Protein AF-A0A9X3AHQ9-F1 (afdb_monomer_lite)

Foldseek 3Di:
DQPVQAPPVRHGDPVNVVVCVPVVVVVVVVLVVVPDVSVVVVVVVVVVVVVVVVVVVD

Structure (mmCIF, N/CA/C/O backbone):
data_AF-A0A9X3AHQ9-F1
#
_entry.id   AF-A0A9X3AHQ9-F1
#
loop_
_atom_site.group_PDB
_atom_site.id
_atom_site.type_symbol
_atom_site.label_atom_id
_atom_site.label_alt_id
_atom_site.label_comp_id
_atom_site.label_asym_id
_atom_site.label_entity_id
_atom_site.label_seq_id
_atom_site.pdbx_PDB_ins_code
_atom_site.Cartn_x
_atom_site.Cartn_y
_atom_site.Cartn_z
_atom_site.occupancy
_atom_site.B_iso_or_equiv
_atom_site.auth_seq_id
_atom_site.auth_comp_id
_atom_site.auth_asym_id
_atom_site.auth_atom_id
_atom_site.pdbx_PDB_model_num
ATOM 1 N N . MET A 1 1 ? -15.837 -1.645 10.537 1.00 53.09 1 MET A N 1
ATOM 2 C CA . MET A 1 1 ? -14.425 -1.682 10.080 1.00 53.09 1 MET A CA 1
ATOM 3 C C . MET A 1 1 ? -13.477 -0.854 10.955 1.00 53.09 1 MET A C 1
ATOM 5 O O . MET A 1 1 ? -12.403 -1.340 11.268 1.00 53.09 1 MET A O 1
ATOM 9 N N . ARG A 1 2 ? -13.868 0.339 11.433 1.00 55.88 2 ARG A N 1
ATOM 10 C CA . ARG A 1 2 ? -13.005 1.238 12.231 1.00 55.88 2 ARG A CA 1
ATOM 11 C C . ARG A 1 2 ? -12.479 0.659 13.566 1.00 55.88 2 ARG A C 1
ATOM 13 O O . ARG A 1 2 ? -11.345 0.931 13.927 1.00 55.88 2 ARG A O 1
ATOM 20 N N . ARG A 1 3 ? -13.249 -0.207 14.242 1.00 58.94 3 ARG A N 1
ATOM 21 C CA . ARG A 1 3 ? -12.861 -0.857 15.519 1.00 58.94 3 ARG A CA 1
ATOM 22 C C . ARG A 1 3 ? -11.720 -1.882 15.418 1.00 58.94 3 ARG A C 1
ATOM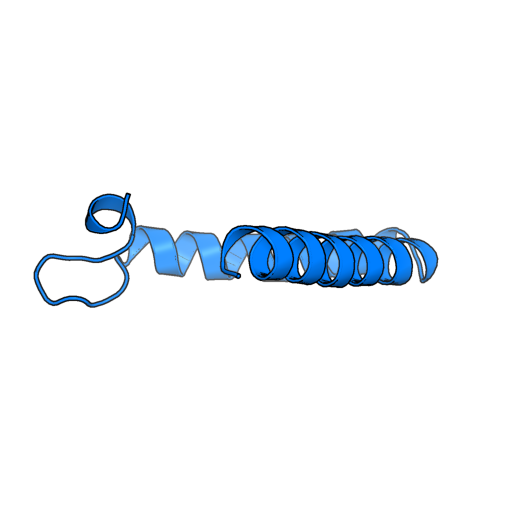 24 O O . ARG A 1 3 ? -11.148 -2.240 16.435 1.00 58.94 3 ARG A O 1
ATOM 31 N N . PHE A 1 4 ? -11.410 -2.385 14.222 1.00 61.59 4 PHE A N 1
ATOM 32 C CA . PHE A 1 4 ? -10.305 -3.341 14.050 1.00 61.59 4 PHE A CA 1
ATOM 33 C C . PHE A 1 4 ? -8.950 -2.645 13.907 1.00 61.59 4 PHE A C 1
ATOM 35 O O . PHE A 1 4 ? -7.920 -3.224 14.240 1.00 61.59 4 PHE A O 1
ATOM 42 N N . LEU A 1 5 ? -8.965 -1.407 13.411 1.00 60.66 5 LEU A N 1
ATOM 43 C CA . LEU A 1 5 ? -7.767 -0.637 13.090 1.00 60.66 5 LEU A CA 1
ATOM 44 C C . LEU A 1 5 ? -7.353 0.284 14.240 1.00 60.66 5 LEU A C 1
ATOM 46 O O . LEU A 1 5 ? -6.163 0.467 14.484 1.00 60.66 5 LEU A O 1
ATOM 50 N N . PHE A 1 6 ? -8.333 0.825 14.960 1.00 68.88 6 PHE A N 1
ATOM 51 C CA . PHE A 1 6 ? -8.128 1.795 16.026 1.00 68.88 6 PHE A CA 1
ATOM 52 C C . PHE A 1 6 ? -8.541 1.200 17.369 1.00 68.88 6 PHE A C 1
ATOM 54 O O . PHE A 1 6 ? -9.550 0.498 17.462 1.00 68.88 6 PHE A O 1
ATOM 61 N N . ASP A 1 7 ? -7.729 1.456 18.386 1.00 72.62 7 ASP A N 1
ATOM 62 C CA . ASP A 1 7 ? -8.030 1.138 19.769 1.00 72.62 7 ASP A CA 1
ATOM 63 C C . ASP A 1 7 ? -9.128 2.060 20.317 1.00 72.62 7 ASP A C 1
ATOM 65 O O . ASP A 1 7 ? -9.556 3.010 19.654 1.00 72.62 7 ASP A O 1
ATOM 69 N N . SER A 1 8 ? -9.597 1.773 21.528 1.00 69.31 8 SER A N 1
ATOM 70 C CA . SER A 1 8 ? -10.702 2.506 22.169 1.00 69.31 8 SER A CA 1
ATOM 71 C C . SER A 1 8 ? -10.412 4.006 22.333 1.00 69.31 8 SER A C 1
ATOM 73 O O . SER A 1 8 ? -11.338 4.811 22.266 1.00 69.31 8 SER A O 1
ATOM 75 N N . ASP A 1 9 ? -9.132 4.378 22.427 1.00 75.50 9 ASP A N 1
ATOM 76 C CA . ASP A 1 9 ? -8.645 5.763 22.506 1.00 75.50 9 ASP A CA 1
ATOM 77 C C . ASP A 1 9 ? -8.518 6.456 21.134 1.00 75.50 9 ASP A C 1
ATOM 79 O O . ASP A 1 9 ? -8.032 7.579 21.027 1.00 75.50 9 ASP A O 1
ATOM 83 N N . GLY A 1 10 ? -8.919 5.789 20.046 1.00 70.88 10 GLY A N 1
ATOM 84 C CA . GLY A 1 10 ? -8.818 6.316 18.682 1.00 70.88 10 GLY A CA 1
ATOM 85 C C . GLY A 1 10 ? -7.410 6.259 18.080 1.00 70.88 10 GLY A C 1
ATOM 86 O O . GLY A 1 10 ? -7.221 6.687 16.941 1.00 70.88 10 GLY A O 1
ATOM 87 N N . VAL A 1 11 ? -6.435 5.699 18.800 1.00 78.12 11 VAL A N 1
ATOM 88 C CA . VAL A 1 11 ? -5.060 5.465 18.329 1.00 78.12 11 VAL A CA 1
ATOM 89 C C . VAL A 1 11 ? -4.998 4.176 17.509 1.00 78.12 11 VAL A C 1
ATOM 91 O O . VAL A 1 11 ? -5.722 3.225 17.785 1.00 78.12 11 VAL A O 1
ATOM 94 N N . LEU A 1 12 ? -4.149 4.117 16.481 1.00 76.12 12 LEU A N 1
ATOM 95 C CA . LEU A 1 12 ? -3.914 2.882 15.724 1.00 76.12 12 LEU A CA 1
ATOM 96 C C . LEU A 1 12 ? -3.444 1.763 16.656 1.00 76.12 12 LEU A C 1
ATOM 98 O O . LEU A 1 12 ? -2.517 1.949 17.443 1.00 76.12 12 LEU A O 1
ATOM 102 N N . ARG A 1 13 ? -4.061 0.584 16.539 1.00 81.00 13 ARG A N 1
ATOM 103 C CA . ARG A 1 13 ? -3.677 -0.561 17.366 1.00 81.00 13 ARG A CA 1
ATOM 104 C C . ARG A 1 13 ? -2.199 -0.901 17.132 1.00 81.00 13 ARG A C 1
ATOM 106 O O . ARG A 1 13 ? -1.779 -0.947 15.972 1.00 81.00 13 ARG A O 1
ATOM 113 N N . PRO A 1 14 ? -1.431 -1.245 18.179 1.00 78.00 14 PRO A N 1
ATOM 114 C CA . PRO A 1 14 ? -0.011 -1.577 18.046 1.00 78.00 14 PRO A CA 1
ATOM 115 C C . PRO A 1 14 ? 0.258 -2.680 17.012 1.00 78.00 14 PRO A C 1
ATOM 117 O O . PRO A 1 14 ? 1.183 -2.577 16.216 1.00 78.00 14 PRO A O 1
ATOM 120 N N . ILE A 1 15 ? -0.611 -3.696 16.954 1.00 76.94 15 ILE A N 1
ATOM 121 C CA . ILE A 1 15 ? -0.547 -4.777 15.954 1.00 76.94 15 ILE A CA 1
ATOM 122 C C . ILE A 1 15 ? -0.655 -4.246 14.519 1.00 76.94 15 ILE A C 1
ATOM 124 O O . ILE A 1 15 ? 0.049 -4.714 13.630 1.00 76.94 15 ILE A O 1
ATOM 128 N N . VAL A 1 16 ? -1.519 -3.259 14.289 1.00 80.88 16 VAL A N 1
ATOM 129 C CA . VAL A 1 16 ? -1.730 -2.666 12.963 1.00 80.88 16 VAL A CA 1
ATOM 130 C C . VAL A 1 16 ? -0.538 -1.791 12.583 1.00 80.88 16 VAL A C 1
ATOM 132 O O . VAL A 1 16 ? -0.096 -1.831 11.438 1.00 80.88 16 VAL A O 1
ATOM 135 N N . LEU A 1 17 ? 0.030 -1.063 13.548 1.00 80.44 17 LEU A N 1
ATOM 136 C CA . LEU A 1 17 ? 1.275 -0.313 13.371 1.00 80.44 17 LEU A CA 1
ATOM 137 C C . LEU A 1 17 ? 2.447 -1.224 12.991 1.00 80.44 17 LEU A C 1
ATOM 139 O O . LEU A 1 17 ? 3.150 -0.930 12.029 1.00 80.44 17 LEU A O 1
ATOM 143 N N . ILE A 1 18 ? 2.626 -2.348 13.692 1.00 82.38 18 ILE A N 1
ATOM 144 C CA . ILE A 1 18 ? 3.674 -3.335 13.388 1.00 82.38 18 ILE A CA 1
ATOM 145 C C . ILE A 1 18 ? 3.461 -3.933 11.994 1.00 82.38 18 ILE A C 1
ATOM 147 O O . ILE A 1 18 ? 4.404 -4.027 11.211 1.00 82.38 18 ILE A O 1
ATOM 151 N N . ALA A 1 19 ? 2.220 -4.290 11.653 1.00 82.56 19 ALA A N 1
ATOM 152 C CA . ALA A 1 19 ? 1.896 -4.811 10.330 1.00 82.56 19 ALA A CA 1
ATOM 153 C C . ALA A 1 19 ? 2.233 -3.797 9.224 1.00 82.56 19 ALA A C 1
ATOM 155 O O . ALA A 1 19 ? 2.865 -4.163 8.238 1.00 82.56 19 ALA A O 1
ATOM 156 N N . LEU A 1 20 ? 1.884 -2.519 9.405 1.00 82.19 20 LEU A N 1
ATOM 157 C CA . LEU A 1 20 ? 2.241 -1.440 8.478 1.00 82.19 20 LEU A CA 1
ATO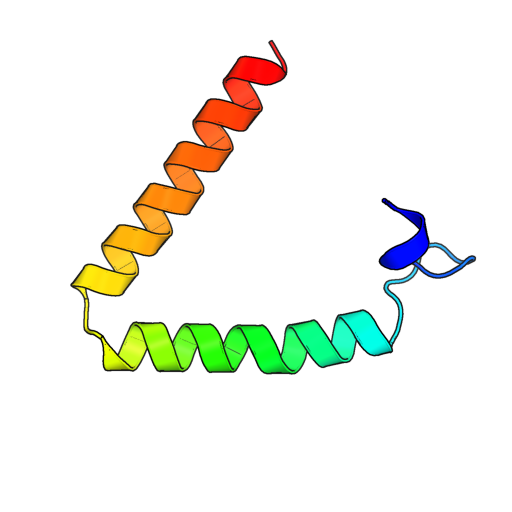M 158 C C . LEU A 1 20 ? 3.758 -1.293 8.322 1.00 82.19 20 LEU A C 1
ATOM 160 O O . LEU A 1 20 ? 4.249 -1.208 7.198 1.00 82.19 20 LEU A O 1
ATOM 164 N N . LEU A 1 21 ? 4.496 -1.323 9.432 1.00 82.38 21 LEU A N 1
ATOM 165 C CA . LEU A 1 21 ? 5.956 -1.200 9.444 1.00 82.38 21 LEU A CA 1
ATOM 166 C C . LEU A 1 21 ? 6.664 -2.323 8.682 1.00 82.38 21 LEU A C 1
ATOM 168 O O . LEU A 1 21 ? 7.759 -2.103 8.183 1.00 82.38 21 LEU A O 1
ATOM 172 N N . ILE A 1 22 ? 6.054 -3.505 8.577 1.00 83.88 22 ILE A N 1
ATOM 173 C CA . ILE A 1 22 ? 6.607 -4.647 7.838 1.00 83.88 22 ILE A CA 1
ATOM 174 C C . ILE A 1 22 ? 6.125 -4.635 6.385 1.00 83.88 22 ILE A C 1
ATOM 176 O O . ILE A 1 22 ? 6.919 -4.791 5.459 1.00 83.88 22 ILE A O 1
ATOM 180 N N . ILE A 1 23 ? 4.826 -4.430 6.166 1.00 83.75 23 ILE A N 1
ATOM 181 C CA . ILE A 1 23 ? 4.212 -4.525 4.839 1.00 83.75 23 ILE A CA 1
ATOM 182 C C . ILE A 1 23 ? 4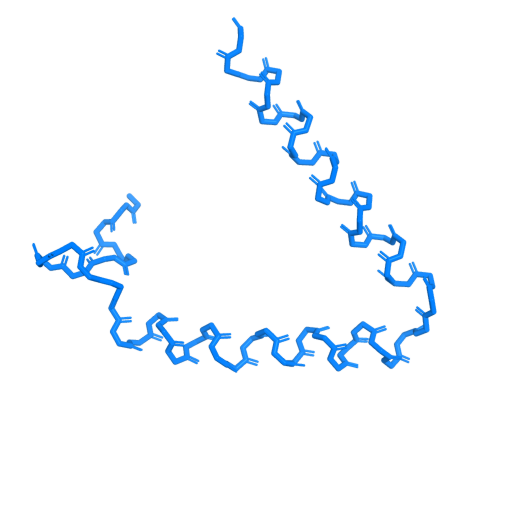.760 -3.448 3.908 1.00 83.75 23 ILE A C 1
ATOM 184 O O . ILE A 1 23 ? 5.067 -3.762 2.761 1.00 83.75 23 ILE A O 1
ATOM 188 N N . VAL A 1 24 ? 4.915 -2.208 4.384 1.00 83.1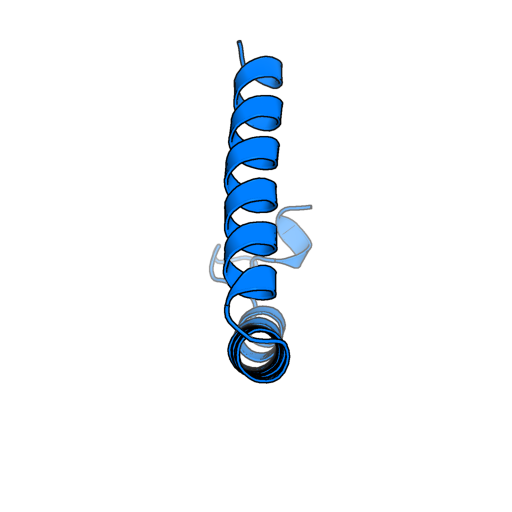2 24 VAL A N 1
ATOM 189 C CA . VAL A 1 24 ? 5.386 -1.078 3.568 1.00 83.12 24 VAL A CA 1
ATOM 190 C C . VAL A 1 24 ? 6.788 -1.323 2.992 1.00 83.12 24 VAL A C 1
ATOM 192 O O . VAL A 1 24 ? 6.925 -1.300 1.771 1.00 83.12 24 VAL A O 1
ATOM 195 N N . PRO A 1 25 ? 7.838 -1.612 3.783 1.00 75.06 25 PRO A N 1
ATOM 196 C CA . PRO A 1 25 ? 9.157 -1.874 3.217 1.00 75.06 25 PRO A CA 1
ATOM 197 C C . PRO A 1 25 ? 9.181 -3.133 2.350 1.00 75.06 25 PRO A C 1
ATOM 199 O O . PRO A 1 25 ? 9.834 -3.113 1.313 1.00 75.06 25 PRO A O 1
ATOM 202 N N . VAL A 1 26 ? 8.436 -4.191 2.697 1.00 81.25 26 VAL A N 1
ATOM 203 C CA . VAL A 1 26 ? 8.321 -5.394 1.850 1.00 81.25 26 VAL A CA 1
ATOM 204 C C . VAL A 1 26 ? 7.704 -5.059 0.492 1.00 81.25 26 VAL A C 1
ATOM 206 O O . VAL A 1 26 ? 8.214 -5.500 -0.534 1.00 81.25 26 VAL A O 1
ATOM 209 N 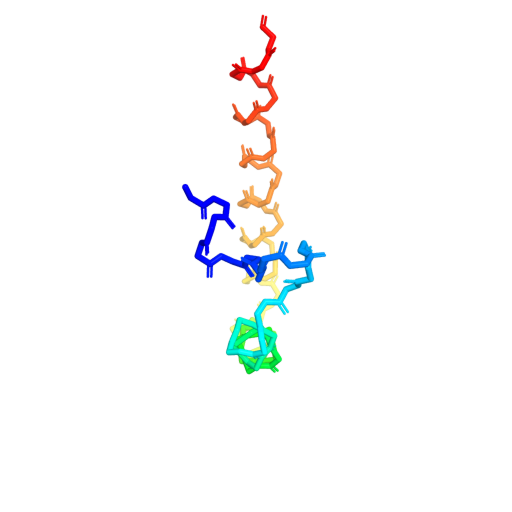N . THR A 1 27 ? 6.645 -4.249 0.460 1.00 78.00 27 THR A N 1
ATOM 210 C CA . THR A 1 27 ? 6.035 -3.811 -0.805 1.00 78.00 27 THR A CA 1
ATOM 211 C C . THR A 1 27 ? 6.963 -2.903 -1.595 1.00 78.00 27 THR A C 1
ATOM 213 O O . THR A 1 27 ? 7.046 -3.066 -2.806 1.00 78.00 27 THR A O 1
ATOM 216 N N . VAL A 1 28 ? 7.708 -2.005 -0.944 1.00 76.81 28 VAL A N 1
ATOM 217 C CA . VAL A 1 28 ? 8.703 -1.145 -1.607 1.00 76.81 28 VAL A CA 1
ATOM 218 C C . VAL A 1 28 ? 9.854 -1.969 -2.192 1.00 76.81 28 VAL A C 1
ATOM 220 O O . VAL A 1 28 ? 10.219 -1.756 -3.344 1.00 76.81 28 VAL A O 1
ATOM 223 N N . LEU A 1 29 ? 10.394 -2.942 -1.452 1.00 74.88 29 LEU A N 1
ATOM 224 C CA . LEU A 1 29 ? 11.427 -3.869 -1.935 1.00 74.88 29 LEU A CA 1
ATOM 225 C C . LEU A 1 29 ? 10.913 -4.762 -3.070 1.00 74.88 29 LEU A C 1
ATOM 227 O O . LEU A 1 29 ? 11.624 -4.994 -4.049 1.00 74.88 29 LEU A O 1
ATOM 231 N N . ALA A 1 30 ? 9.668 -5.230 -2.981 1.00 70.94 30 ALA A N 1
ATOM 232 C CA . ALA A 1 30 ? 9.026 -5.965 -4.063 1.00 70.94 30 ALA A CA 1
ATOM 233 C C . ALA A 1 30 ? 8.873 -5.075 -5.309 1.00 70.94 30 ALA A C 1
ATOM 235 O O . ALA A 1 30 ? 9.266 -5.477 -6.396 1.00 70.94 30 ALA A O 1
ATOM 236 N N . LEU A 1 31 ? 8.425 -3.827 -5.158 1.00 67.00 31 LEU A N 1
ATOM 237 C CA . LEU A 1 31 ? 8.341 -2.878 -6.271 1.00 67.00 31 LEU A CA 1
ATOM 238 C C . LEU A 1 31 ? 9.705 -2.577 -6.892 1.00 67.00 31 LEU A C 1
ATOM 240 O O . LEU A 1 31 ? 9.832 -2.517 -8.113 1.00 67.00 31 LEU A O 1
ATOM 244 N N . ALA A 1 32 ? 10.726 -2.409 -6.053 1.00 68.50 32 ALA A N 1
ATOM 245 C CA . ALA A 1 32 ? 12.090 -2.154 -6.489 1.00 68.50 32 ALA A CA 1
ATOM 246 C C . ALA A 1 32 ? 12.684 -3.353 -7.244 1.00 68.50 32 ALA A C 1
ATOM 248 O O . ALA A 1 32 ? 13.382 -3.159 -8.236 1.00 68.50 32 ALA A O 1
ATOM 249 N N . SER A 1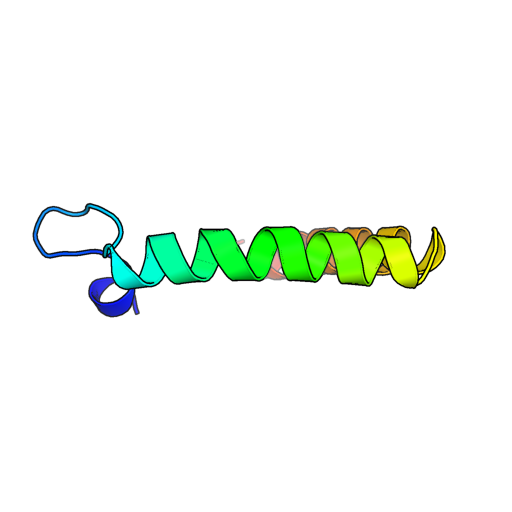 33 ? 12.376 -4.584 -6.820 1.00 69.81 33 SER A N 1
ATOM 250 C CA . SER A 1 33 ? 12.871 -5.804 -7.479 1.00 69.81 33 SER A CA 1
ATOM 251 C C . SER A 1 33 ? 12.192 -6.097 -8.816 1.00 69.81 33 SER A C 1
ATOM 253 O O . SER A 1 33 ? 12.766 -6.796 -9.646 1.00 69.81 33 SER A O 1
ATOM 255 N N . TRP A 1 34 ? 11.003 -5.542 -9.058 1.00 67.75 34 TRP A N 1
ATOM 256 C CA . TRP A 1 34 ? 10.293 -5.722 -10.322 1.00 67.75 34 TRP A CA 1
ATOM 257 C C . TRP A 1 34 ? 10.734 -4.700 -11.381 1.00 67.75 34 TRP A C 1
ATOM 259 O O . TRP A 1 34 ? 10.518 -4.934 -12.557 1.00 67.75 34 TRP A O 1
ATOM 269 N N . GLY A 1 35 ? 11.427 -3.612 -11.025 1.00 67.94 35 GLY A N 1
ATOM 270 C CA . GLY A 1 35 ? 11.844 -2.567 -11.971 1.00 67.94 35 GLY A CA 1
ATOM 271 C C . GLY A 1 35 ? 10.731 -1.557 -12.301 1.00 67.94 35 GLY A C 1
ATOM 272 O O . GLY A 1 35 ? 9.578 -1.716 -11.902 1.00 67.94 35 GLY A O 1
ATOM 273 N N . GLY A 1 36 ? 11.071 -0.474 -13.017 1.00 66.88 36 GLY A N 1
ATOM 274 C CA . GLY A 1 36 ? 10.256 0.757 -13.123 1.00 66.88 36 GLY A CA 1
ATOM 275 C C . GLY A 1 36 ? 8.801 0.610 -13.609 1.00 66.88 36 GLY A C 1
ATOM 276 O O . GLY A 1 36 ? 7.976 1.490 -13.365 1.00 66.88 36 GLY A O 1
ATOM 277 N N . TRP A 1 37 ? 8.450 -0.514 -14.232 1.00 68.44 37 TRP A N 1
ATOM 278 C CA . TRP A 1 37 ? 7.092 -0.848 -14.670 1.00 68.44 37 TRP A CA 1
ATOM 279 C C . TRP A 1 37 ? 6.156 -1.200 -13.501 1.00 68.44 37 TRP A C 1
ATOM 281 O O . TRP A 1 37 ? 4.974 -0.860 -13.550 1.00 68.44 37 TRP A O 1
ATOM 291 N N . ALA A 1 38 ? 6.671 -1.772 -12.408 1.00 68.00 38 ALA A N 1
ATOM 292 C CA . ALA A 1 38 ? 5.880 -2.015 -11.199 1.00 68.00 38 ALA A CA 1
ATOM 293 C C . ALA A 1 38 ? 5.502 -0.712 -10.474 1.00 68.00 38 ALA A C 1
ATOM 295 O O . ALA A 1 38 ? 4.388 -0.584 -9.965 1.00 68.00 38 ALA A O 1
ATOM 296 N N . GLY A 1 39 ? 6.384 0.294 -10.495 1.00 67.69 39 GLY A N 1
ATOM 297 C CA . GLY A 1 39 ? 6.077 1.638 -9.995 1.00 67.69 39 GLY A CA 1
ATOM 298 C C . GLY A 1 39 ? 4.927 2.298 -10.761 1.00 67.69 39 GLY A C 1
ATOM 299 O O . GLY A 1 39 ? 4.002 2.834 -10.152 1.00 67.69 39 GLY A O 1
ATOM 300 N N . MET A 1 40 ? 4.935 2.180 -12.093 1.00 68.62 40 MET A N 1
ATOM 301 C CA . MET A 1 40 ? 3.854 2.679 -12.954 1.00 68.62 40 MET A CA 1
ATOM 302 C C . MET A 1 40 ? 2.521 1.973 -12.674 1.00 68.62 40 MET A C 1
ATOM 304 O O . MET A 1 40 ? 1.485 2.632 -12.595 1.00 68.62 40 MET A O 1
ATOM 308 N N . ALA A 1 41 ? 2.543 0.655 -12.453 1.00 72.94 41 ALA A N 1
ATOM 309 C CA . ALA A 1 41 ? 1.348 -0.111 -12.107 1.00 72.94 41 ALA A CA 1
ATOM 310 C C . ALA A 1 41 ? 0.741 0.325 -10.761 1.00 72.94 41 ALA A C 1
ATOM 312 O O . ALA A 1 41 ? -0.473 0.487 -10.660 1.00 72.94 41 ALA A O 1
ATOM 313 N N . VAL A 1 42 ? 1.564 0.584 -9.739 1.00 75.38 42 VAL A N 1
ATOM 314 C CA . VAL A 1 42 ? 1.073 1.058 -8.432 1.00 75.38 42 VAL A CA 1
ATOM 315 C C . VAL A 1 42 ? 0.473 2.454 -8.522 1.00 75.38 42 VAL A C 1
ATOM 317 O O . VAL A 1 42 ? -0.612 2.680 -7.989 1.00 75.38 42 VAL A O 1
ATOM 320 N N . ILE A 1 43 ? 1.125 3.380 -9.229 1.00 77.31 43 ILE A N 1
ATOM 321 C CA . ILE A 1 43 ? 0.588 4.731 -9.442 1.00 77.31 43 ILE A CA 1
ATOM 322 C C . ILE A 1 43 ? -0.756 4.658 -10.178 1.00 77.31 43 ILE A C 1
ATOM 324 O O . ILE A 1 43 ? -1.715 5.305 -9.760 1.00 77.31 43 ILE A O 1
ATOM 328 N N . ALA A 1 44 ? -0.862 3.821 -11.215 1.00 77.88 44 ALA A N 1
ATOM 329 C CA . ALA A 1 44 ? -2.113 3.612 -11.940 1.00 77.88 44 ALA A CA 1
ATOM 330 C C . ALA A 1 44 ? -3.230 3.063 -11.034 1.00 77.88 44 ALA A C 1
ATOM 332 O O . ALA A 1 44 ? -4.364 3.535 -11.108 1.00 77.88 44 ALA A O 1
ATOM 333 N N . VAL A 1 45 ? -2.916 2.121 -10.137 1.00 80.94 45 VAL A N 1
ATOM 334 C CA . VAL A 1 45 ? -3.882 1.580 -9.166 1.00 80.94 45 VAL A CA 1
ATOM 335 C C . VAL A 1 45 ? -4.322 2.644 -8.162 1.00 80.94 45 VAL A C 1
ATOM 337 O O . VAL A 1 45 ? -5.518 2.751 -7.892 1.00 80.94 45 VAL A O 1
ATOM 340 N N . ILE A 1 46 ? -3.403 3.458 -7.633 1.00 81.50 46 ILE A N 1
ATOM 341 C CA . ILE A 1 46 ? -3.730 4.548 -6.698 1.00 81.50 46 ILE A CA 1
ATOM 342 C C . ILE A 1 46 ? -4.636 5.574 -7.381 1.00 81.50 46 ILE A C 1
ATOM 344 O O . ILE A 1 46 ? -5.697 5.901 -6.856 1.00 81.50 46 ILE A O 1
ATOM 348 N N . ILE A 1 47 ? -4.265 6.041 -8.575 1.00 81.50 47 ILE A N 1
ATOM 349 C CA . ILE A 1 47 ? -5.063 7.017 -9.325 1.00 81.50 47 ILE A CA 1
ATOM 350 C C . ILE A 1 47 ? -6.438 6.433 -9.652 1.00 81.50 47 ILE A C 1
ATOM 352 O O . ILE A 1 47 ? -7.448 7.080 -9.392 1.00 81.50 47 ILE A O 1
ATOM 356 N N . GLY A 1 48 ? -6.500 5.199 -10.159 1.00 82.81 48 GLY A N 1
ATOM 357 C CA . GLY A 1 48 ? -7.760 4.541 -10.497 1.00 82.81 48 GLY A CA 1
ATOM 358 C C . GLY A 1 48 ? -8.678 4.360 -9.287 1.00 82.81 48 GLY A C 1
ATOM 359 O O . GLY A 1 48 ? -9.870 4.638 -9.372 1.00 82.81 48 GLY A O 1
ATOM 360 N N . SER A 1 49 ? -8.136 3.953 -8.139 1.00 73.81 49 SER A N 1
ATOM 361 C CA . SER A 1 49 ? -8.923 3.772 -6.912 1.00 73.81 49 SER A CA 1
ATOM 362 C C . SER A 1 49 ? -9.384 5.098 -6.297 1.00 73.81 49 SER A C 1
ATOM 364 O O . SER A 1 49 ? -10.521 5.170 -5.831 1.00 73.81 49 SER A O 1
ATOM 366 N N . VAL A 1 50 ? -8.579 6.164 -6.373 1.00 78.62 50 VAL A N 1
ATOM 367 C CA . VAL A 1 50 ? -9.004 7.529 -6.012 1.00 78.62 50 VAL A CA 1
ATOM 368 C C . VAL A 1 50 ? -10.112 8.019 -6.942 1.00 78.62 50 VAL A C 1
ATOM 370 O O . VAL A 1 50 ? -11.111 8.547 -6.461 1.00 78.62 50 VAL A O 1
ATOM 373 N N . LEU A 1 51 ? -9.983 7.803 -8.253 1.00 75.00 51 LEU A N 1
ATOM 374 C CA . LEU A 1 51 ? -10.984 8.224 -9.234 1.00 75.00 51 LEU A CA 1
ATOM 375 C C . LEU A 1 51 ? -12.320 7.505 -9.005 1.00 75.00 51 LEU A C 1
ATOM 377 O O . LEU A 1 51 ? -13.367 8.138 -8.918 1.00 75.00 51 LEU A O 1
ATOM 381 N N . VAL A 1 52 ? -12.280 6.181 -8.840 1.00 79.94 52 VAL A N 1
ATOM 382 C CA . VAL A 1 52 ? -13.467 5.357 -8.564 1.00 79.94 52 VAL A CA 1
ATOM 383 C C . VAL A 1 52 ? -14.084 5.706 -7.207 1.00 79.94 52 VAL A C 1
ATOM 385 O O . VAL A 1 52 ? -15.307 5.761 -7.085 1.00 79.94 52 VAL A O 1
ATOM 388 N N . GLY A 1 53 ? -13.259 5.963 -6.189 1.00 75.44 53 GLY A N 1
ATOM 389 C CA . GLY A 1 53 ? -13.714 6.415 -4.875 1.00 75.44 53 GLY A CA 1
ATOM 390 C C . GLY A 1 53 ? -14.396 7.783 -4.930 1.00 75.44 53 GLY A C 1
ATOM 391 O O . GLY A 1 53 ? -15.472 7.942 -4.361 1.00 75.44 53 GLY A O 1
ATOM 392 N N . GLY A 1 54 ? -13.818 8.734 -5.669 1.00 65.62 54 GLY A N 1
ATOM 393 C CA . GLY A 1 54 ? -14.383 10.066 -5.886 1.00 65.62 54 GLY A CA 1
ATOM 394 C C . GLY A 1 54 ? -15.706 10.032 -6.651 1.00 65.62 54 GLY A C 1
ATOM 395 O O . GLY A 1 54 ? -16.654 10.692 -6.243 1.00 65.62 54 GLY A O 1
ATOM 396 N N . ILE A 1 55 ? -15.813 9.194 -7.689 1.00 68.75 55 ILE A N 1
ATOM 397 C CA . ILE A 1 55 ? -17.060 8.998 -8.450 1.00 68.75 55 ILE A CA 1
ATOM 398 C C . ILE A 1 55 ? -18.181 8.425 -7.573 1.00 68.75 55 ILE A C 1
ATOM 400 O O . ILE A 1 55 ? -19.341 8.740 -7.787 1.00 68.75 55 ILE A O 1
ATOM 404 N N . ARG A 1 56 ? -17.869 7.584 -6.580 1.00 60.16 56 ARG A N 1
ATOM 405 C CA . ARG A 1 56 ? -18.887 7.034 -5.666 1.00 60.16 56 ARG A CA 1
ATOM 406 C C . ARG A 1 56 ? -19.322 7.989 -4.554 1.00 60.16 56 ARG A C 1
ATOM 408 O O . ARG A 1 56 ? -20.276 7.669 -3.849 1.00 60.16 56 ARG A O 1
ATOM 415 N N . MET A 1 57 ? -18.603 9.089 -4.342 1.00 52.44 57 MET A N 1
ATOM 416 C CA . MET A 1 57 ? -18.901 10.073 -3.296 1.00 52.44 57 MET A CA 1
ATOM 417 C C . MET A 1 57 ? -19.651 11.310 -3.813 1.00 52.44 57 MET A C 1
ATOM 419 O O . MET A 1 57 ? -20.140 12.072 -2.981 1.00 52.44 57 MET A O 1
ATOM 423 N N . GLY A 1 58 ? -19.733 11.512 -5.134 1.00 47.12 58 GLY A N 1
ATOM 424 C CA . GLY A 1 58 ? -20.543 12.557 -5.776 1.00 47.12 58 GLY A CA 1
ATOM 425 C C . GLY A 1 58 ? -21.866 12.008 -6.280 1.00 47.12 58 GLY A C 1
ATOM 426 O O . GLY A 1 58 ? -22.902 12.631 -5.970 1.00 47.12 58 GLY A O 1
#

Sequence (58 aa):
MRRFLFDSDGVLRPIVLIALLIIVPVTVLALASWGGWAGMAVIAVIIGSVLVGGIRMG

Secondary structure (DSSP, 8-state):
-HHHHB-TTSSBPHHHHHHHHHHHHHHHHHHHHH-HHHHHHHHHHHHHHHHHHHHTT-

Organism: NCBI:txid1654476

Radius of gyration: 15.31 Å; chains: 1; bounding box: 33×18×37 Å

pLDDT: mean 72.82, std 8.61, range [47.12, 83.88]